Protein AF-A0A2D9C6Q8-F1 (afdb_monomer_lite)

Sequence (68 aa):
MEAWTLYLVIFFMNGEAVMFENNKKFLTKQACYQEGSTKSIELLEQTVAIIGIPAKGSFSCQEVGLDV

pLDDT: mean 90.83, std 8.38, range [52.88, 96.38]

Structure (mmCIF, N/CA/C/O backbone):
data_AF-A0A2D9C6Q8-F1
#
_entry.id   AF-A0A2D9C6Q8-F1
#
loop_
_atom_site.group_PDB
_atom_site.id
_atom_site.type_symbol
_atom_site.label_atom_id
_atom_site.label_alt_id
_atom_site.label_comp_id
_atom_site.label_asym_id
_atom_site.label_entity_id
_atom_site.label_seq_id
_atom_site.pdbx_PDB_ins_code
_atom_site.Cartn_x
_atom_site.Cartn_y
_atom_site.Cartn_z
_atom_site.occupancy
_atom_site.B_iso_or_equiv
_atom_site.auth_seq_id
_atom_site.auth_comp_id
_atom_site.auth_asym_id
_atom_site.auth_atom_id
_atom_site.pdbx_PDB_model_num
ATOM 1 N N . MET A 1 1 ? -20.833 0.545 12.210 1.00 65.62 1 MET A N 1
ATOM 2 C CA . MET A 1 1 ? -19.560 1.006 12.805 1.00 65.62 1 MET A CA 1
ATOM 3 C C . MET A 1 1 ? -18.691 1.490 11.664 1.00 65.62 1 MET A C 1
ATOM 5 O O . MET A 1 1 ? -18.691 0.842 10.625 1.00 65.62 1 MET A O 1
ATOM 9 N N . GLU A 1 2 ? -18.033 2.629 11.832 1.00 79.94 2 GLU A N 1
ATOM 10 C CA . GLU A 1 2 ? -17.073 3.150 10.856 1.00 79.94 2 GLU A CA 1
ATOM 11 C C . GLU A 1 2 ? -15.760 2.371 10.978 1.00 79.94 2 GLU A C 1
ATOM 13 O O . GLU A 1 2 ? -15.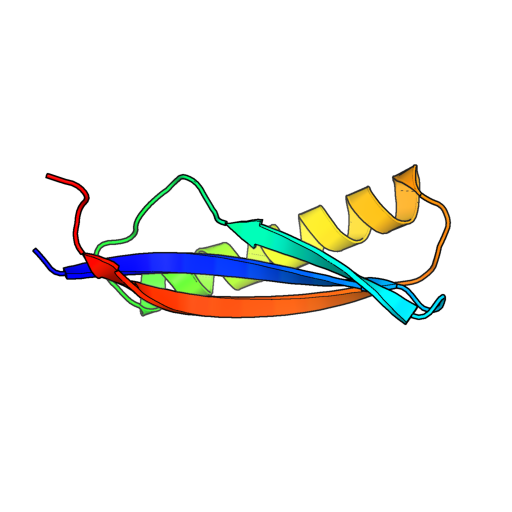314 2.051 12.084 1.00 79.94 2 GLU A O 1
ATOM 18 N N . ALA A 1 3 ? -15.166 2.019 9.842 1.00 91.56 3 ALA A N 1
ATOM 19 C CA . ALA A 1 3 ? -13.871 1.361 9.779 1.00 91.56 3 ALA A CA 1
ATOM 20 C C . ALA A 1 3 ? -12.993 2.043 8.729 1.00 91.56 3 ALA A C 1
ATOM 22 O O . ALA A 1 3 ? -13.464 2.786 7.879 1.00 91.56 3 ALA A O 1
ATOM 23 N N . TRP A 1 4 ? -11.695 1.789 8.777 1.00 94.38 4 TRP A N 1
ATOM 24 C CA . TRP A 1 4 ? -10.717 2.356 7.860 1.00 94.38 4 TRP A CA 1
ATOM 25 C C . TRP A 1 4 ? -10.162 1.259 6.963 1.00 94.38 4 TRP A C 1
ATOM 27 O O . TRP A 1 4 ? -9.820 0.180 7.442 1.00 94.38 4 TRP A O 1
ATOM 37 N N . THR A 1 5 ? -10.041 1.537 5.671 1.00 95.44 5 THR A N 1
ATOM 38 C CA . THR A 1 5 ? -9.407 0.649 4.691 1.00 95.44 5 THR A CA 1
ATOM 39 C C . THR A 1 5 ? -8.144 1.297 4.160 1.00 95.44 5 THR A C 1
ATOM 41 O O . THR A 1 5 ? -8.145 2.479 3.810 1.00 95.44 5 THR A O 1
ATOM 44 N N . LEU A 1 6 ? -7.071 0.512 4.102 1.00 96.31 6 LEU A N 1
ATOM 45 C CA . LEU A 1 6 ? -5.819 0.907 3.473 1.00 96.31 6 LEU A CA 1
ATOM 46 C C . LEU A 1 6 ? -5.913 0.653 1.966 1.00 96.31 6 LEU A C 1
ATOM 48 O O . LEU A 1 6 ? -6.137 -0.482 1.547 1.00 96.31 6 LEU A O 1
ATOM 52 N N . TYR A 1 7 ? -5.676 1.694 1.178 1.00 95.62 7 TYR A N 1
ATOM 53 C CA . TYR A 1 7 ? -5.495 1.615 -0.266 1.00 95.62 7 TYR A CA 1
ATOM 54 C C . TYR A 1 7 ? -4.044 1.922 -0.609 1.00 95.62 7 TYR A C 1
ATOM 56 O O . TYR A 1 7 ? -3.477 2.906 -0.126 1.00 95.62 7 TYR A O 1
ATOM 64 N N . LEU A 1 8 ? -3.454 1.085 -1.452 1.00 96.06 8 LEU A N 1
ATOM 65 C CA . LEU A 1 8 ? -2.077 1.187 -1.919 1.00 96.06 8 LEU A CA 1
ATOM 66 C C . LEU A 1 8 ? -2.103 1.383 -3.428 1.00 96.06 8 LEU A C 1
ATOM 68 O O . LEU A 1 8 ? -2.784 0.642 -4.127 1.00 96.06 8 LEU A O 1
ATOM 72 N N . VAL A 1 9 ? -1.364 2.361 -3.938 1.00 94.75 9 VAL A N 1
ATOM 73 C CA . VAL A 1 9 ? -1.237 2.598 -5.378 1.00 94.75 9 VAL A CA 1
ATOM 74 C C . VAL A 1 9 ? 0.230 2.535 -5.759 1.00 94.75 9 VAL A C 1
ATOM 76 O O . VAL A 1 9 ? 1.064 3.201 -5.145 1.00 94.75 9 VAL A O 1
ATOM 79 N N . ILE A 1 10 ? 0.536 1.742 -6.780 1.00 95.25 10 ILE A N 1
ATOM 80 C CA . ILE A 1 10 ? 1.861 1.662 -7.389 1.00 95.25 10 ILE A CA 1
ATOM 81 C C . ILE A 1 10 ? 1.775 2.276 -8.781 1.00 95.25 10 ILE A C 1
ATOM 83 O O . ILE A 1 10 ? 0.967 1.846 -9.599 1.00 95.25 10 ILE A O 1
ATOM 87 N N . PHE A 1 11 ? 2.615 3.276 -9.032 1.00 95.06 11 PHE A N 1
ATOM 88 C CA . PHE A 1 11 ? 2.767 3.954 -10.314 1.00 95.06 11 PHE A CA 1
ATOM 89 C C . 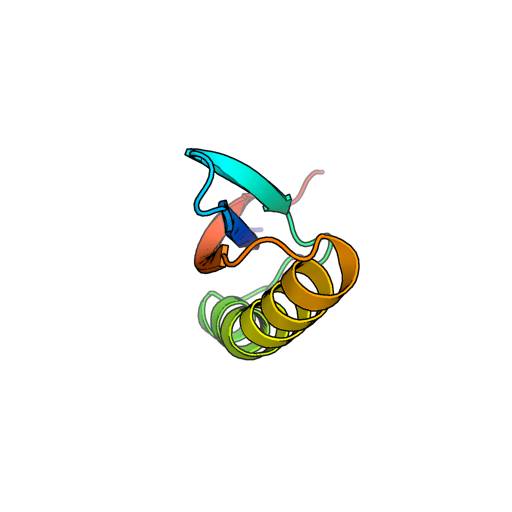PHE A 1 11 ? 4.054 3.483 -10.979 1.00 95.06 11 PHE A C 1
ATOM 91 O O . PHE A 1 11 ? 5.146 3.719 -10.455 1.00 95.06 11 PHE A O 1
ATOM 98 N N . PHE A 1 12 ? 3.937 2.843 -12.132 1.00 94.62 12 PHE A N 1
ATOM 99 C CA . PHE A 1 12 ? 5.070 2.392 -12.922 1.00 94.62 12 PHE A CA 1
ATOM 100 C C . PHE A 1 12 ? 5.571 3.512 -13.833 1.00 94.62 12 PHE A C 1
ATOM 102 O O . PHE A 1 12 ? 4.807 4.349 -14.315 1.00 94.62 12 PHE A O 1
ATOM 109 N N . MET A 1 13 ? 6.875 3.525 -14.114 1.00 93.62 13 MET A N 1
ATOM 110 C CA . MET A 1 13 ? 7.469 4.517 -15.017 1.00 93.62 13 MET A CA 1
ATOM 111 C C . MET A 1 13 ? 6.932 4.461 -16.455 1.00 93.62 13 MET A C 1
ATOM 113 O O . MET A 1 13 ? 7.049 5.446 -17.180 1.00 93.62 13 MET A O 1
ATOM 117 N N . ASN A 1 14 ? 6.345 3.338 -16.870 1.00 92.44 14 ASN A N 1
ATOM 118 C CA . ASN A 1 14 ? 5.705 3.187 -18.178 1.00 92.44 14 ASN A CA 1
ATOM 119 C C . ASN A 1 14 ? 4.312 3.855 -18.258 1.00 92.44 14 ASN A C 1
ATOM 121 O O . ASN A 1 14 ? 3.693 3.825 -19.318 1.00 92.44 14 ASN A O 1
ATOM 125 N N . GLY A 1 15 ? 3.831 4.465 -17.168 1.00 92.00 15 GLY A N 1
ATOM 126 C CA . GLY A 1 15 ? 2.536 5.143 -17.097 1.00 92.00 15 GLY A CA 1
ATOM 127 C C . GLY A 1 15 ? 1.388 4.267 -16.592 1.00 92.00 15 GLY A C 1
ATOM 128 O O . GLY A 1 15 ? 0.291 4.782 -16.388 1.00 92.00 15 GLY A O 1
ATOM 129 N N . GLU A 1 16 ? 1.621 2.975 -16.354 1.00 93.75 16 GLU A N 1
ATOM 130 C CA . GLU A 1 16 ? 0.624 2.092 -15.752 1.00 93.75 16 GLU A CA 1
ATOM 131 C C . GLU A 1 16 ? 0.524 2.324 -14.241 1.00 93.75 16 GLU A C 1
ATOM 133 O O . GLU A 1 16 ? 1.486 2.721 -13.575 1.00 93.75 16 GLU A O 1
ATOM 138 N N . ALA A 1 17 ? -0.651 2.048 -13.679 1.00 93.25 17 ALA A N 1
ATOM 139 C CA . ALA A 1 17 ? -0.861 2.082 -12.243 1.00 93.25 17 ALA A CA 1
ATOM 140 C C . ALA A 1 17 ? -1.721 0.904 -11.795 1.00 93.25 17 ALA A C 1
ATOM 142 O O . ALA A 1 17 ? -2.681 0.530 -12.470 1.00 93.25 17 ALA A O 1
ATOM 143 N N . VAL A 1 18 ? -1.392 0.349 -10.632 1.00 92.25 18 VAL A N 1
ATOM 144 C CA . VAL A 1 18 ? -2.191 -0.686 -9.973 1.00 92.25 18 VAL A CA 1
ATOM 145 C C . VAL A 1 18 ? -2.589 -0.195 -8.592 1.00 92.25 18 VAL A C 1
ATOM 147 O O . VAL A 1 18 ? -1.762 0.330 -7.845 1.00 92.25 18 VAL A O 1
ATOM 150 N N . MET A 1 19 ? -3.866 -0.379 -8.262 1.00 92.69 19 MET A N 1
ATOM 151 C CA . MET A 1 19 ? -4.418 -0.107 -6.942 1.00 92.69 19 MET A CA 1
ATOM 152 C C . MET A 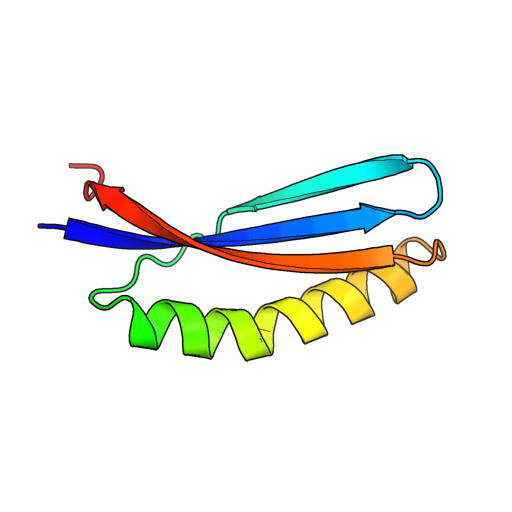1 19 ? -4.727 -1.421 -6.230 1.00 92.69 19 MET A C 1
ATOM 154 O O . MET A 1 19 ? -5.338 -2.320 -6.805 1.00 92.69 19 MET A O 1
ATOM 158 N N . PHE A 1 20 ? -4.346 -1.498 -4.962 1.00 92.38 20 PHE A N 1
ATOM 159 C CA . PHE A 1 20 ? -4.649 -2.600 -4.066 1.00 92.38 20 PHE A CA 1
ATOM 160 C C . PHE A 1 20 ? -5.496 -2.085 -2.911 1.00 92.38 20 PHE A C 1
ATOM 162 O O . PHE A 1 20 ? -5.170 -1.072 -2.288 1.00 92.38 20 PHE A O 1
ATOM 169 N N . GLU A 1 21 ? -6.557 -2.815 -2.599 1.00 92.44 21 GLU A N 1
ATOM 170 C CA . GLU A 1 21 ? -7.306 -2.647 -1.363 1.00 92.44 21 GLU A CA 1
ATOM 171 C C . GLU A 1 21 ? -6.820 -3.679 -0.344 1.00 92.44 21 GLU A C 1
ATOM 173 O O . GLU A 1 21 ? -6.667 -4.862 -0.650 1.00 92.44 21 GLU A O 1
ATOM 178 N N . ASN A 1 22 ? -6.554 -3.245 0.884 1.00 90.62 22 ASN A N 1
ATOM 179 C CA . ASN A 1 22 ? -6.186 -4.154 1.956 1.00 90.62 22 ASN A CA 1
ATOM 180 C C . ASN A 1 22 ? -7.434 -4.837 2.532 1.00 90.62 22 ASN A C 1
ATOM 182 O O . ASN A 1 22 ? -8.319 -4.174 3.067 1.00 90.62 22 ASN A O 1
ATOM 186 N N . ASN A 1 23 ? -7.440 -6.170 2.539 1.00 87.56 23 ASN A N 1
ATOM 187 C CA . ASN A 1 23 ? -8.559 -6.977 3.048 1.00 87.56 23 ASN A CA 1
ATOM 188 C C . ASN A 1 23 ? -8.893 -6.722 4.530 1.00 87.56 23 ASN A C 1
ATOM 190 O O . ASN A 1 23 ? -10.012 -6.966 4.976 1.00 87.56 23 ASN A O 1
ATOM 194 N N . LYS A 1 24 ? -7.917 -6.265 5.324 1.00 90.50 24 LYS A N 1
ATOM 195 C CA . LYS A 1 24 ? -8.116 -5.936 6.739 1.00 90.50 24 LYS A CA 1
ATOM 196 C C . LYS A 1 24 ? -8.659 -4.514 6.868 1.00 90.50 24 LYS A C 1
ATOM 198 O O . LYS A 1 24 ? -8.020 -3.558 6.423 1.00 90.50 24 LYS A O 1
ATOM 203 N N . LYS A 1 25 ? -9.792 -4.396 7.559 1.00 92.06 25 LYS A N 1
ATOM 204 C CA . LYS A 1 25 ? -10.361 -3.129 8.022 1.00 92.06 25 LYS A CA 1
ATOM 205 C C . LYS A 1 25 ? -9.782 -2.768 9.400 1.00 92.06 25 LYS A C 1
ATOM 207 O O . LYS A 1 25 ? -9.468 -3.648 10.202 1.00 92.06 25 LYS A O 1
ATOM 212 N N . PHE A 1 26 ? -9.627 -1.479 9.682 1.00 93.69 26 PHE A N 1
ATOM 213 C CA . PHE A 1 26 ? -9.032 -0.964 10.920 1.00 93.69 26 PHE A CA 1
ATOM 214 C C . PHE A 1 26 ? -10.039 -0.119 11.698 1.00 93.69 26 PHE A C 1
ATOM 216 O O . PHE A 1 26 ? -10.772 0.668 11.116 1.00 93.69 26 PHE A O 1
ATOM 223 N N . LEU A 1 27 ? -10.038 -0.225 13.027 1.00 92.69 27 LEU A N 1
ATOM 224 C CA . LEU A 1 27 ? -10.940 0.568 13.874 1.00 92.69 27 LEU A CA 1
ATOM 225 C C . LEU A 1 27 ? -10.536 2.045 13.969 1.00 92.69 27 LEU A C 1
ATOM 227 O O . LEU A 1 27 ? -11.360 2.889 14.295 1.00 92.69 27 LEU A O 1
ATOM 231 N N . THR A 1 28 ? -9.267 2.371 13.708 1.00 93.75 28 THR A N 1
ATOM 232 C CA . THR A 1 28 ? -8.767 3.747 13.780 1.00 93.75 28 THR A CA 1
ATOM 233 C C . THR A 1 28 ? -7.939 4.096 12.552 1.00 93.75 28 THR A C 1
ATOM 235 O O . THR A 1 28 ? -7.201 3.266 12.011 1.00 93.75 28 THR A O 1
ATOM 238 N N . LYS A 1 29 ? -8.002 5.372 12.157 1.00 94.38 29 LYS A N 1
ATOM 239 C CA . LYS A 1 29 ? -7.164 5.937 11.095 1.00 94.38 29 LYS A CA 1
ATOM 240 C C . LYS A 1 29 ? -5.679 5.697 11.373 1.00 94.38 29 LYS A C 1
ATOM 242 O O . LYS A 1 29 ? -4.953 5.261 10.489 1.00 94.38 29 LYS A O 1
ATOM 247 N N . GLN A 1 30 ? -5.229 5.925 12.609 1.00 96.06 30 GLN A N 1
ATOM 248 C CA . GLN A 1 30 ? -3.821 5.774 12.989 1.00 96.06 30 GLN A CA 1
ATOM 249 C C . GLN A 1 30 ? -3.305 4.343 12.785 1.00 96.06 30 GLN A C 1
ATOM 251 O O . GLN A 1 30 ? -2.218 4.176 12.235 1.00 96.06 30 GLN A O 1
ATOM 256 N N . ALA A 1 31 ? -4.084 3.326 13.168 1.00 95.62 31 ALA A N 1
ATOM 257 C CA . ALA A 1 31 ? -3.706 1.928 12.958 1.00 95.62 31 ALA A CA 1
ATOM 258 C C . ALA A 1 31 ? -3.591 1.592 11.463 1.00 95.62 31 ALA A C 1
ATOM 260 O O . ALA A 1 31 ? -2.652 0.913 11.052 1.00 95.62 31 ALA A O 1
ATOM 261 N N . CYS A 1 32 ? -4.501 2.125 10.642 1.00 96.38 32 CYS A N 1
ATOM 262 C CA . CYS A 1 32 ? -4.425 1.981 9.191 1.00 96.38 32 CYS A CA 1
ATOM 263 C C . CYS A 1 32 ? -3.146 2.619 8.615 1.00 96.38 32 CYS A C 1
ATOM 265 O O . CYS A 1 32 ? -2.456 1.989 7.816 1.00 96.38 32 CYS A O 1
ATOM 267 N N . TYR A 1 33 ? -2.785 3.836 9.044 1.00 96.25 33 TYR A N 1
ATOM 268 C CA . TYR A 1 33 ? -1.570 4.507 8.560 1.00 96.25 33 TYR A CA 1
ATOM 269 C C . TYR A 1 33 ? -0.288 3.795 8.998 1.00 96.25 33 TYR A C 1
ATOM 271 O O . TYR A 1 33 ? 0.653 3.718 8.214 1.00 96.25 33 TYR A O 1
ATOM 279 N N . GLN A 1 34 ? -0.241 3.267 10.225 1.00 95.81 34 GLN A N 1
ATOM 280 C CA . GLN A 1 34 ? 0.906 2.489 10.700 1.00 95.81 34 GLN A CA 1
ATOM 281 C C . GLN A 1 34 ?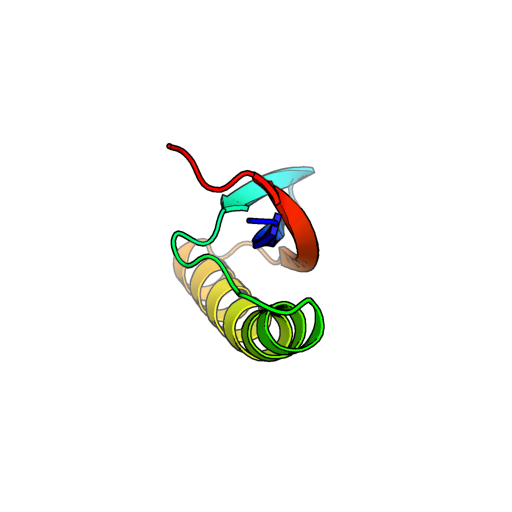 1.131 1.243 9.843 1.00 95.81 34 GLN A C 1
ATOM 283 O O . GLN A 1 34 ? 2.260 0.980 9.441 1.00 95.81 34 GLN A O 1
ATOM 288 N N . GLU A 1 35 ? 0.062 0.516 9.507 1.00 95.06 35 GLU A N 1
ATOM 289 C CA . GLU A 1 35 ? 0.164 -0.624 8.596 1.00 95.06 35 GLU A CA 1
ATOM 290 C C . GLU A 1 35 ? 0.561 -0.183 7.178 1.00 95.06 35 GLU A C 1
ATOM 292 O O . GLU A 1 35 ? 1.417 -0.808 6.554 1.00 95.06 35 GLU A O 1
ATOM 297 N N . GLY A 1 36 ? -0.016 0.917 6.684 1.00 95.25 36 GLY A N 1
ATOM 298 C CA . GLY A 1 36 ? 0.291 1.479 5.368 1.00 95.25 36 GLY A CA 1
ATOM 299 C C . GLY A 1 36 ? 1.766 1.826 5.183 1.00 95.25 36 GLY A C 1
ATOM 300 O O . GLY A 1 36 ? 2.344 1.482 4.153 1.00 95.25 36 GLY A O 1
ATOM 301 N N . SER A 1 37 ? 2.402 2.425 6.191 1.00 94.12 37 SER A N 1
ATOM 302 C CA . SER A 1 37 ? 3.829 2.768 6.152 1.00 94.12 37 SER A CA 1
ATOM 303 C C . SER A 1 37 ? 4.737 1.548 5.990 1.00 94.12 37 SER A C 1
ATOM 305 O O . SER A 1 37 ? 5.744 1.642 5.299 1.00 94.12 37 SER A O 1
ATOM 307 N N . THR A 1 38 ? 4.380 0.405 6.580 1.00 92.38 38 THR A N 1
ATOM 308 C CA . THR A 1 38 ? 5.168 -0.831 6.457 1.00 92.38 38 THR A CA 1
ATOM 309 C C . THR A 1 38 ? 4.844 -1.564 5.155 1.00 92.38 38 THR A C 1
ATOM 311 O O . THR A 1 38 ? 5.730 -1.812 4.339 1.00 92.38 38 THR A O 1
ATOM 314 N N . LYS A 1 39 ? 3.557 -1.841 4.902 1.00 91.94 39 LYS A N 1
ATOM 315 C CA . LYS A 1 39 ? 3.120 -2.623 3.735 1.00 91.94 39 LYS A CA 1
ATOM 316 C C . LYS A 1 39 ? 3.406 -1.949 2.399 1.00 91.94 39 LYS A C 1
ATOM 318 O O . LYS A 1 39 ? 3.626 -2.645 1.413 1.00 91.94 39 LYS A O 1
ATOM 323 N N . SER A 1 40 ? 3.370 -0.617 2.335 1.00 90.62 40 SER A N 1
ATOM 324 C CA . SER A 1 40 ? 3.644 0.101 1.083 1.00 90.62 40 SER A CA 1
ATOM 325 C C . SER A 1 40 ? 5.081 -0.072 0.608 1.00 90.62 40 SER A C 1
ATOM 327 O O . SER A 1 40 ? 5.295 -0.205 -0.595 1.00 90.62 40 SER A O 1
ATOM 329 N N . ILE A 1 41 ? 6.042 -0.118 1.533 1.00 91.69 41 ILE A N 1
ATOM 330 C CA . ILE A 1 41 ? 7.455 -0.336 1.218 1.00 91.69 41 ILE A CA 1
ATOM 331 C C . ILE A 1 41 ? 7.650 -1.774 0.736 1.00 91.69 41 ILE A C 1
ATOM 333 O O . ILE A 1 41 ? 8.147 -1.978 -0.368 1.00 91.69 41 ILE A O 1
ATOM 337 N N . GLU A 1 42 ? 7.164 -2.754 1.502 1.00 91.81 42 GLU A N 1
ATOM 338 C CA . GLU A 1 42 ? 7.282 -4.177 1.157 1.00 91.81 42 GLU A CA 1
ATOM 339 C C . GLU A 1 42 ? 6.658 -4.493 -0.209 1.00 91.81 42 GLU A C 1
ATOM 341 O O . GLU A 1 42 ? 7.274 -5.152 -1.047 1.00 91.81 42 GLU A O 1
ATOM 346 N N . LEU A 1 43 ? 5.443 -3.993 -0.462 1.00 91.06 43 LEU A N 1
ATOM 347 C CA . LEU A 1 43 ? 4.742 -4.241 -1.718 1.00 91.06 43 LEU A CA 1
ATOM 348 C C . LEU A 1 43 ? 5.449 -3.568 -2.898 1.00 91.06 43 LEU A C 1
ATOM 350 O O . LEU A 1 43 ? 5.533 -4.162 -3.973 1.00 91.06 43 LEU A O 1
ATOM 354 N N . LEU A 1 44 ? 5.971 -2.351 -2.715 1.00 93.31 44 LEU A N 1
ATOM 355 C CA . LEU A 1 44 ? 6.727 -1.651 -3.751 1.00 93.31 44 LEU A CA 1
ATOM 356 C C . LEU A 1 44 ? 8.013 -2.408 -4.102 1.00 93.31 44 LEU A C 1
ATOM 358 O O . LEU A 1 44 ? 8.268 -2.646 -5.281 1.00 93.31 44 LEU A O 1
ATOM 362 N N . GLU A 1 45 ? 8.790 -2.820 -3.099 1.00 92.88 45 GLU A N 1
ATOM 363 C CA . GLU A 1 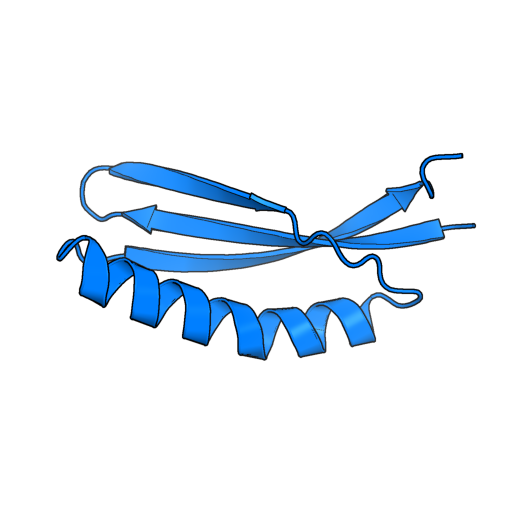45 ? 10.036 -3.569 -3.293 1.00 92.88 45 GLU A CA 1
ATOM 364 C C . GLU A 1 45 ? 9.788 -4.902 -4.009 1.00 92.88 45 GLU A C 1
ATOM 366 O O . GLU A 1 45 ? 10.456 -5.204 -5.000 1.00 92.88 45 GLU A O 1
ATOM 371 N N . GLN A 1 46 ? 8.779 -5.665 -3.576 1.00 91.38 46 GLN A N 1
ATOM 372 C CA . GLN A 1 46 ? 8.399 -6.925 -4.221 1.00 91.38 46 GLN A CA 1
ATOM 373 C C . GLN A 1 46 ? 7.929 -6.714 -5.662 1.00 91.38 46 GLN A C 1
ATOM 375 O O . GLN A 1 46 ? 8.327 -7.451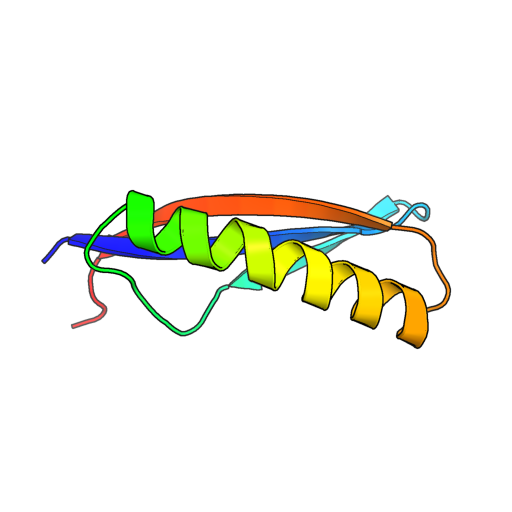 -6.563 1.00 91.38 46 GLN A O 1
ATOM 380 N N . THR A 1 47 ? 7.108 -5.691 -5.899 1.00 90.31 47 THR A N 1
ATOM 381 C CA . THR A 1 47 ? 6.568 -5.397 -7.230 1.00 90.31 47 THR A CA 1
ATOM 382 C C . THR A 1 47 ? 7.681 -5.017 -8.204 1.00 90.31 47 THR A C 1
ATOM 384 O O . THR A 1 47 ? 7.729 -5.549 -9.313 1.00 90.31 47 THR A O 1
ATOM 387 N N . VAL A 1 48 ? 8.612 -4.151 -7.790 1.00 91.56 48 VAL A N 1
ATOM 388 C CA . VAL A 1 48 ? 9.768 -3.764 -8.613 1.00 91.56 48 VAL A CA 1
ATOM 389 C C . VAL A 1 48 ? 10.675 -4.969 -8.877 1.00 91.56 48 VAL A C 1
ATOM 391 O O . VAL A 1 48 ? 11.132 -5.137 -10.006 1.00 91.56 48 VAL A O 1
ATOM 394 N N . ALA A 1 49 ? 10.894 -5.838 -7.885 1.00 92.75 49 ALA A N 1
ATOM 395 C CA . ALA A 1 49 ? 11.706 -7.044 -8.047 1.00 92.75 49 ALA A CA 1
ATOM 396 C C . ALA A 1 49 ? 11.094 -8.067 -9.023 1.00 92.75 49 ALA A C 1
ATOM 398 O O . ALA A 1 49 ? 11.831 -8.697 -9.777 1.00 92.75 49 ALA A O 1
ATOM 399 N N . ILE A 1 50 ? 9.765 -8.228 -9.028 1.00 92.38 50 ILE A N 1
ATOM 400 C CA . ILE A 1 50 ? 9.059 -9.179 -9.904 1.00 92.38 50 ILE A CA 1
ATOM 401 C C . ILE A 1 50 ? 8.918 -8.632 -11.328 1.00 92.38 50 ILE A C 1
ATOM 403 O O . ILE A 1 50 ? 9.172 -9.346 -12.295 1.00 92.38 50 ILE A O 1
ATOM 407 N N . ILE A 1 51 ? 8.476 -7.379 -11.463 1.00 89.75 51 ILE A N 1
ATOM 408 C CA . ILE A 1 51 ? 8.119 -6.790 -12.762 1.00 89.75 51 ILE A CA 1
ATOM 409 C C . ILE A 1 51 ? 9.356 -6.220 -13.471 1.00 89.75 51 ILE A C 1
ATOM 411 O O . ILE A 1 51 ? 9.383 -6.136 -14.697 1.00 89.75 51 ILE A O 1
ATOM 415 N N . GLY A 1 52 ? 10.393 -5.825 -12.726 1.00 91.25 52 GLY A N 1
ATOM 416 C CA . GLY A 1 52 ? 11.618 -5.241 -13.282 1.00 91.25 52 GLY A CA 1
ATOM 417 C C . GLY A 1 52 ? 11.447 -3.816 -13.820 1.00 91.25 52 GLY A C 1
ATOM 418 O O . GLY A 1 52 ? 12.365 -3.275 -14.434 1.00 91.25 52 GLY A O 1
ATOM 419 N N . ILE A 1 53 ? 10.287 -3.193 -13.591 1.00 92.44 53 ILE A N 1
ATOM 420 C CA . ILE A 1 53 ? 9.997 -1.810 -13.978 1.00 92.44 53 ILE A CA 1
ATOM 421 C C . ILE A 1 53 ? 10.092 -0.929 -12.727 1.00 92.44 53 ILE A C 1
ATOM 423 O O . ILE A 1 53 ? 9.425 -1.223 -11.731 1.00 92.44 53 ILE A O 1
ATOM 427 N N . PRO A 1 54 ? 10.871 0.168 -12.752 1.00 93.94 54 PRO A N 1
ATOM 428 C CA . PRO A 1 54 ? 10.898 1.105 -11.641 1.00 93.94 54 PRO A CA 1
ATOM 429 C C . PRO A 1 54 ? 9.512 1.698 -11.381 1.00 93.94 54 PRO A C 1
ATOM 431 O O . PRO A 1 54 ? 8.786 2.072 -12.310 1.00 93.94 54 PRO A O 1
ATOM 434 N N . ALA A 1 55 ? 9.163 1.822 -10.106 1.00 94.69 55 ALA A N 1
ATOM 435 C CA . ALA A 1 55 ? 7.852 2.280 -9.686 1.00 94.69 55 ALA A CA 1
ATOM 436 C C . ALA A 1 55 ? 7.933 3.200 -8.463 1.00 94.69 55 ALA A C 1
ATOM 438 O O . ALA A 1 55 ? 8.946 3.258 -7.764 1.00 94.69 55 ALA A O 1
ATOM 439 N N . LYS A 1 56 ? 6.844 3.922 -8.201 1.00 94.25 56 LYS A N 1
ATOM 440 C CA . LYS A 1 56 ? 6.626 4.707 -6.983 1.00 94.25 56 LYS A CA 1
ATOM 441 C C . LYS A 1 56 ? 5.359 4.231 -6.291 1.00 94.25 56 LYS A C 1
ATOM 443 O O . LYS A 1 56 ? 4.339 4.043 -6.945 1.00 94.25 56 LYS A O 1
ATOM 448 N N . GLY A 1 57 ? 5.420 4.078 -4.974 1.00 92.75 57 GLY A N 1
ATOM 449 C CA . GLY A 1 57 ? 4.271 3.732 -4.145 1.00 92.75 57 GLY A CA 1
ATOM 450 C C . GLY A 1 57 ? 3.656 4.959 -3.475 1.00 92.75 57 GLY A C 1
ATOM 451 O O . GLY A 1 57 ? 4.358 5.900 -3.107 1.00 92.75 57 GLY A O 1
ATOM 452 N N . SER A 1 58 ? 2.345 4.930 -3.283 1.00 94.19 58 SER A N 1
ATOM 453 C CA . SER A 1 58 ? 1.620 5.818 -2.378 1.00 94.19 58 SER A CA 1
ATOM 454 C C . SER A 1 58 ? 0.551 5.020 -1.643 1.00 94.19 58 SER A C 1
ATOM 456 O O . SER A 1 58 ? 0.102 3.980 -2.124 1.00 94.19 58 SER A O 1
ATOM 458 N N . PHE A 1 59 ? 0.140 5.494 -0.473 1.00 95.88 59 PHE A N 1
ATOM 459 C CA . PHE A 1 59 ? -0.928 4.862 0.282 1.00 95.88 59 PHE A CA 1
ATOM 460 C C . PHE A 1 59 ? -1.858 5.893 0.905 1.00 95.88 59 PHE A C 1
ATOM 462 O O . PHE A 1 59 ? -1.471 7.025 1.198 1.00 95.88 59 PHE A O 1
ATOM 469 N N . SER A 1 60 ? -3.101 5.482 1.120 1.00 95.19 60 SER A N 1
ATOM 470 C CA . SER A 1 60 ? -4.098 6.281 1.817 1.00 95.19 60 SER A CA 1
ATOM 471 C C . SER A 1 60 ? -4.982 5.396 2.680 1.00 95.19 60 SER A C 1
ATOM 473 O O . SER A 1 60 ? -5.179 4.218 2.392 1.00 95.19 60 SER A O 1
ATOM 475 N N . CYS A 1 61 ? -5.517 5.978 3.745 1.00 95.44 61 CYS A N 1
ATOM 476 C CA . CYS A 1 61 ? -6.520 5.337 4.577 1.00 95.44 61 CYS A CA 1
ATOM 477 C C . CYS A 1 61 ? -7.832 6.076 4.397 1.00 95.44 61 CYS A C 1
ATOM 479 O O . CYS A 1 61 ? -7.894 7.277 4.673 1.00 95.44 61 CYS A O 1
ATOM 481 N N . GLN A 1 62 ? -8.859 5.358 3.955 1.00 94.12 62 GLN A N 1
ATOM 482 C CA . GLN A 1 62 ? -10.195 5.915 3.784 1.00 94.12 62 GLN A CA 1
ATOM 483 C C . GLN A 1 62 ? -11.180 5.263 4.735 1.00 94.12 62 GLN A C 1
ATOM 485 O O . GLN A 1 62 ? -11.084 4.072 5.032 1.00 94.12 62 GLN A O 1
ATOM 490 N N . GLU A 1 63 ? -12.114 6.072 5.207 1.00 92.94 63 GLU A N 1
ATOM 491 C CA . GLU A 1 63 ? -13.243 5.611 5.989 1.00 92.94 63 GLU A CA 1
ATOM 492 C C . GLU A 1 63 ? -14.210 4.849 5.080 1.00 92.94 63 GLU A C 1
ATOM 494 O O . GLU A 1 63 ? -14.532 5.287 3.976 1.00 92.94 63 GLU A O 1
ATOM 499 N N . VAL A 1 64 ? -14.624 3.674 5.530 1.00 86.25 64 VAL A N 1
ATOM 500 C CA . VAL A 1 64 ? -15.562 2.789 4.847 1.00 86.25 64 VAL A CA 1
ATOM 501 C C . VAL A 1 64 ? -16.616 2.324 5.848 1.00 86.25 64 VAL A C 1
ATOM 503 O O . VAL A 1 64 ? -16.364 2.243 7.057 1.00 86.25 64 VAL A O 1
ATOM 506 N N . GLY A 1 65 ? -17.796 1.970 5.345 1.00 71.75 65 GLY A N 1
ATOM 507 C CA . GLY A 1 65 ? -18.737 1.178 6.131 1.00 71.75 65 GLY A CA 1
ATOM 508 C C . GLY A 1 65 ? -18.157 -0.211 6.416 1.00 71.75 65 GLY A C 1
ATOM 509 O O . GLY A 1 65 ? -17.343 -0.724 5.648 1.00 71.75 65 GLY A O 1
ATOM 510 N N . LEU A 1 66 ? -18.568 -0.833 7.521 1.00 65.06 66 LEU A N 1
ATOM 511 C CA . LEU A 1 66 ? -18.480 -2.289 7.606 1.00 65.06 66 LEU A CA 1
ATOM 512 C C . LEU A 1 66 ? -19.487 -2.858 6.605 1.00 65.06 66 LEU A C 1
ATOM 514 O O . LEU A 1 66 ? -20.667 -2.518 6.702 1.00 65.06 66 LEU A O 1
ATOM 518 N N . ASP A 1 67 ? -19.029 -3.684 5.665 1.00 60.47 67 ASP A N 1
ATOM 519 C CA . ASP A 1 67 ? -19.934 -4.512 4.870 1.00 60.47 67 ASP A CA 1
ATOM 520 C C . ASP A 1 67 ? -20.747 -5.368 5.857 1.00 60.47 67 ASP A C 1
ATOM 522 O O . ASP A 1 67 ? -20.168 -6.120 6.648 1.00 60.47 67 ASP A O 1
ATOM 526 N N . VAL A 1 68 ? -22.064 -5.135 5.899 1.00 52.88 68 VAL A N 1
ATOM 527 C CA . VAL A 1 68 ? -23.022 -5.823 6.784 1.00 52.88 68 VAL A CA 1
ATOM 528 C C . VAL A 1 68 ? -23.422 -7.152 6.168 1.00 52.88 68 VAL A C 1
ATOM 530 O O . VAL A 1 68 ? -23.786 -7.142 4.970 1.00 52.88 68 VAL A O 1
#

Foldseek 3Di:
DKWKWKKKKKAFPVGDIDIDIDPDTHPDQVVSVVVCVVVQVVVQVVCCVVVVTHIDMDMHIDIDDDPD

Radius of gyration: 13.04 Å; chains: 1; bounding box: 35×16×32 Å

Secondary structure (DSSP, 8-state):
-EEEEEEEEEEETTS-EEEEEEEEEESSHHHHHHHHHHHHHHHHHHHHHHH-S-EEEEEEEEEEE---